Protein AF-A0A9Q0U5Q6-F1 (afdb_monomer_lite)

Organism: NCBI:txid2511006

Secondary structure (DSSP, 8-state):
-HHHHHHHHHHHTT------------EEEEEEEESTT--EEEEEEEE--SS-TTTSPP------STT--THHHHHH----STTSTT---SSSGGG---HHHHHHHHHHHHHHHHHHTT-

InterPro domains:
  IPR001563 Peptidase S10, serine carboxypeptidase [PF00450] (27-78)
  IPR001563 Peptidase S10, serine carboxypeptidase [PTHR11802] (28-113)
  IPR029058 Alpha/Beta hydrolase fold [G3DSA:3.40.50.1820] (21-76)
  IPR029058 Alpha/Beta hydrolase fold [G3DSA:3.40.50.1820] (77-117)
  IPR029058 Alpha/Beta hydrolase fold [SSF53474] (27-112)

Structure (mmCIF, N/CA/C/O backbone):
data_AF-A0A9Q0U5Q6-F1
#
_entry.id   AF-A0A9Q0U5Q6-F1
#
loop_
_atom_site.group_PDB
_atom_site.id
_atom_site.type_symbol
_atom_site.label_atom_id
_atom_site.label_alt_id
_atom_site.label_comp_id
_atom_site.label_asym_id
_atom_site.label_entity_id
_atom_site.label_seq_id
_atom_site.pdbx_PDB_ins_code
_atom_site.Cartn_x
_atom_site.Cartn_y
_atom_site.Cartn_z
_atom_site.occupancy
_atom_site.B_iso_or_equiv
_atom_site.auth_seq_id
_atom_site.auth_comp_id
_atom_site.auth_asym_id
_atom_site.auth_atom_id
_atom_site.pdbx_PDB_model_num
ATOM 1 N N . MET A 1 1 ? -3.789 55.999 22.072 1.00 63.72 1 MET A N 1
ATOM 2 C CA . MET A 1 1 ? -4.895 55.676 21.138 1.00 63.72 1 MET A CA 1
ATOM 3 C C . MET A 1 1 ? -4.413 55.040 19.833 1.00 63.72 1 MET A C 1
ATOM 5 O O . MET A 1 1 ? -4.986 54.037 19.443 1.00 63.72 1 MET A O 1
ATOM 9 N N . MET A 1 2 ? -3.340 55.536 19.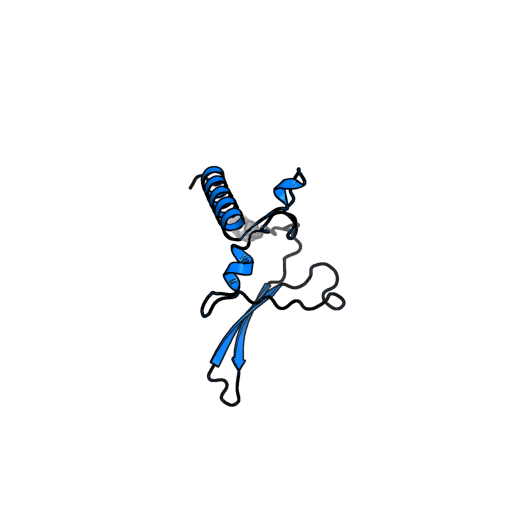199 1.00 64.56 2 MET A N 1
ATOM 10 C CA . MET A 1 2 ? -2.828 54.974 17.932 1.00 64.56 2 MET A CA 1
ATOM 11 C C . MET A 1 2 ? -2.100 53.619 18.084 1.00 64.56 2 MET A C 1
ATOM 13 O O . MET A 1 2 ? -2.240 52.758 17.226 1.00 64.56 2 MET A O 1
ATOM 17 N N . LEU A 1 3 ? -1.409 53.374 19.210 1.00 57.56 3 LEU A N 1
ATOM 18 C CA . LEU A 1 3 ? -0.732 52.089 19.470 1.00 57.56 3 LEU A CA 1
ATOM 19 C C . LEU A 1 3 ? -1.695 50.906 19.678 1.00 57.56 3 LEU A C 1
ATOM 21 O O . LEU A 1 3 ? -1.351 49.776 19.351 1.00 57.56 3 LEU A O 1
ATOM 25 N N . PHE A 1 4 ? -2.899 51.160 20.203 1.00 63.84 4 PHE A N 1
ATOM 26 C CA . PHE A 1 4 ? -3.884 50.103 20.443 1.00 63.84 4 PHE A CA 1
ATOM 27 C C . PHE A 1 4 ? -4.432 49.568 19.113 1.00 63.84 4 PHE A C 1
ATOM 29 O O . PHE A 1 4 ? -4.530 48.365 18.937 1.00 63.84 4 PHE A O 1
ATOM 36 N N . TYR A 1 5 ? -4.667 50.454 18.137 1.00 59.91 5 TYR A N 1
ATOM 37 C CA . TYR A 1 5 ? -5.118 50.080 16.793 1.00 59.91 5 TYR A CA 1
ATOM 38 C C . TYR A 1 5 ? -4.101 49.225 16.032 1.00 59.91 5 TYR A C 1
ATOM 40 O O . TYR A 1 5 ? -4.493 48.275 15.362 1.00 59.91 5 TYR A O 1
ATOM 48 N N . VAL A 1 6 ? -2.805 49.526 16.160 1.00 63.88 6 VAL A N 1
ATOM 49 C CA . VAL A 1 6 ? -1.734 48.734 15.528 1.00 63.88 6 VAL A CA 1
ATOM 50 C C . VAL A 1 6 ? -1.678 47.325 16.125 1.00 63.88 6 VAL A C 1
ATOM 52 O O . VAL A 1 6 ? -1.525 46.356 15.387 1.00 63.88 6 VAL A O 1
ATOM 55 N N . PHE A 1 7 ? -1.884 47.193 17.439 1.00 61.47 7 PHE A N 1
ATOM 56 C CA . PHE A 1 7 ? -1.921 45.893 18.112 1.00 61.47 7 PHE 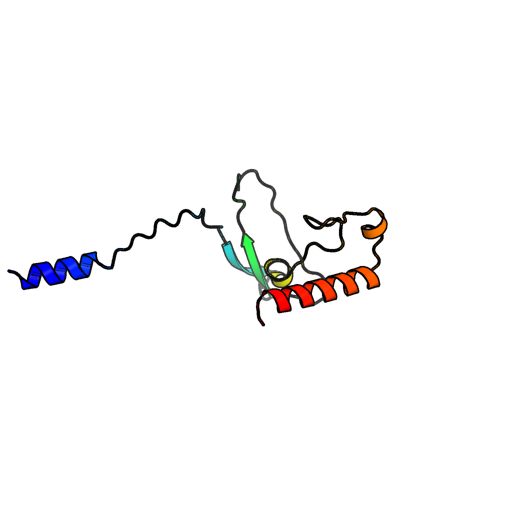A CA 1
ATOM 57 C C . PHE A 1 7 ? -3.166 45.074 17.727 1.00 61.47 7 PHE A C 1
ATOM 59 O O . PHE A 1 7 ? -3.057 43.876 17.477 1.00 61.47 7 PHE A O 1
ATOM 66 N N . THR A 1 8 ? -4.335 45.710 17.579 1.00 61.03 8 THR A N 1
ATOM 67 C CA . THR A 1 8 ? -5.556 45.035 17.096 1.00 61.03 8 THR A CA 1
ATOM 68 C C . THR A 1 8 ? -5.456 44.629 15.620 1.00 61.03 8 THR A C 1
ATOM 70 O O . THR A 1 8 ? -5.924 43.557 15.250 1.00 61.03 8 THR A O 1
ATOM 73 N N . LEU A 1 9 ? -4.808 45.439 14.772 1.00 57.84 9 LEU A N 1
ATOM 74 C CA . LEU A 1 9 ? -4.549 45.109 13.362 1.00 57.84 9 LEU A CA 1
ATOM 75 C C . LEU A 1 9 ? -3.565 43.939 13.206 1.00 57.84 9 LEU A C 1
ATOM 77 O O . LEU A 1 9 ? -3.785 43.085 12.352 1.00 57.84 9 LEU A O 1
ATOM 81 N N . LEU A 1 10 ? -2.538 43.853 14.058 1.00 57.09 10 LEU A N 1
ATOM 82 C CA . LEU A 1 10 ? -1.594 42.723 14.096 1.00 57.09 10 LEU A CA 1
ATOM 83 C C . LEU A 1 10 ? -2.228 41.421 14.617 1.00 57.09 10 LEU A C 1
ATOM 85 O O . LEU A 1 10 ? -1.806 40.331 14.238 1.00 57.09 10 LEU A O 1
ATOM 89 N N . LEU A 1 11 ? -3.260 41.517 15.461 1.00 57.81 11 LEU A N 1
ATOM 90 C CA . LEU A 1 11 ? -4.049 40.357 15.892 1.00 57.81 11 LEU A CA 1
ATOM 91 C C . LEU A 1 11 ? -5.010 39.867 14.794 1.00 57.81 11 LEU A C 1
ATOM 93 O O . LEU A 1 11 ? -5.299 38.675 14.731 1.00 57.81 11 LEU A O 1
ATOM 97 N N . LEU A 1 12 ? -5.462 40.756 13.902 1.00 56.06 12 LEU A N 1
ATOM 98 C CA . LEU A 1 12 ? -6.305 40.407 12.751 1.00 56.06 12 LEU A CA 1
ATOM 99 C C . LEU A 1 12 ? -5.501 39.934 11.528 1.00 56.06 12 LEU A C 1
ATOM 101 O O . LEU A 1 12 ? -6.034 39.186 10.712 1.00 56.06 12 LEU A O 1
ATOM 105 N N . SER A 1 13 ? -4.223 40.310 11.396 1.00 53.81 13 SER A N 1
ATOM 106 C CA . SER A 1 13 ? -3.392 39.919 10.244 1.00 53.81 13 SER A CA 1
ATOM 107 C C . SER A 1 13 ? -3.004 38.437 10.219 1.00 53.81 13 SER A C 1
ATOM 109 O O . SER A 1 13 ? -2.549 37.954 9.188 1.00 53.81 13 SER A O 1
ATOM 111 N N . ASN A 1 14 ? -3.193 37.711 11.326 1.00 50.00 14 ASN A N 1
ATOM 112 C CA . ASN A 1 14 ? -2.888 36.279 11.425 1.00 50.00 14 ASN A CA 1
ATOM 113 C C . ASN A 1 14 ? -4.107 35.368 11.227 1.00 50.00 14 ASN A C 1
ATOM 115 O O . ASN A 1 14 ? -3.974 34.150 11.317 1.00 50.00 14 ASN A O 1
ATOM 119 N N . VAL A 1 15 ? -5.283 35.919 10.915 1.00 56.22 15 VAL A N 1
ATOM 120 C CA . VAL A 1 15 ? -6.439 35.112 10.502 1.00 56.22 15 VAL A CA 1
ATOM 121 C C . VAL A 1 15 ? -6.544 35.157 8.983 1.00 56.22 15 VAL A C 1
ATOM 123 O O . VAL A 1 15 ? -7.468 35.718 8.399 1.00 56.22 15 VAL A O 1
ATOM 126 N N . ALA A 1 16 ? -5.565 34.545 8.322 1.00 51.50 16 ALA A N 1
ATOM 127 C CA . ALA A 1 16 ? -5.763 34.070 6.965 1.00 51.50 16 ALA A CA 1
ATOM 128 C C . ALA A 1 16 ? -6.617 32.799 7.056 1.00 51.50 16 ALA A C 1
ATOM 130 O O . ALA A 1 16 ? -6.105 31.693 7.219 1.00 51.50 16 ALA A O 1
ATOM 131 N N . ALA A 1 17 ? -7.940 32.957 6.998 1.00 51.25 17 ALA A N 1
ATOM 132 C CA . ALA A 1 17 ? -8.830 31.829 6.776 1.00 51.25 17 ALA A CA 1
ATOM 133 C C . ALA A 1 17 ? -8.593 31.322 5.346 1.00 51.25 17 ALA A C 1
ATOM 135 O O . ALA A 1 17 ? -9.174 31.831 4.386 1.00 51.25 17 ALA A O 1
ATOM 136 N N . SER A 1 18 ? -7.703 30.340 5.197 1.00 46.84 18 SER A N 1
ATOM 137 C CA . SER A 1 18 ? -7.574 29.591 3.952 1.00 46.84 18 SER A CA 1
ATOM 138 C C . SER A 1 18 ? -8.834 28.747 3.787 1.00 46.84 18 SER A C 1
ATOM 140 O O . SER A 1 18 ? -8.952 27.656 4.342 1.00 46.84 18 SER A O 1
ATOM 142 N N . LYS A 1 19 ? -9.817 29.265 3.047 1.00 48.88 19 LYS A N 1
ATOM 143 C CA . LYS A 1 19 ? -10.853 28.423 2.444 1.00 48.88 19 LYS A CA 1
ATOM 144 C C . LYS A 1 19 ? -10.188 27.647 1.309 1.00 48.88 19 LYS A C 1
ATOM 146 O O . LYS A 1 19 ? -10.230 28.052 0.152 1.00 48.88 19 LYS A O 1
ATOM 151 N N . SER A 1 20 ? -9.521 26.559 1.672 1.00 48.72 20 SER A N 1
ATOM 152 C CA . SER A 1 20 ? -9.073 25.556 0.716 1.00 48.72 20 SER A CA 1
ATOM 153 C C . SER A 1 20 ? -10.325 24.931 0.090 1.00 48.72 20 SER A C 1
ATOM 155 O O . SER A 1 20 ? -11.148 24.350 0.794 1.00 48.72 20 SER A O 1
ATOM 157 N N . ILE A 1 21 ? -10.497 25.102 -1.222 1.00 51.97 21 ILE A N 1
ATOM 158 C CA . ILE A 1 21 ? -11.508 24.407 -2.032 1.00 51.97 21 ILE A CA 1
ATOM 159 C C . ILE A 1 21 ? -10.982 22.986 -2.276 1.00 51.97 21 ILE A C 1
ATOM 161 O O . ILE A 1 21 ? -10.597 22.628 -3.383 1.00 51.97 21 ILE A O 1
ATOM 165 N N . ILE A 1 22 ? -10.856 22.210 -1.205 1.00 53.34 22 ILE A N 1
ATOM 166 C CA . ILE A 1 22 ? -10.449 20.809 -1.244 1.00 53.34 22 ILE A CA 1
ATOM 167 C C . ILE A 1 22 ? -11.405 20.108 -0.288 1.00 53.34 22 ILE A C 1
ATOM 169 O O . ILE A 1 22 ? -11.406 20.415 0.904 1.00 53.34 22 ILE A O 1
ATOM 173 N N . ASN A 1 23 ? -12.253 19.220 -0.810 1.00 54.62 23 ASN A N 1
ATOM 174 C CA . ASN A 1 23 ? -12.879 18.209 0.035 1.00 54.62 23 ASN A CA 1
ATOM 175 C C . ASN A 1 23 ? -11.719 17.442 0.672 1.00 54.62 23 ASN A C 1
ATOM 177 O O . ASN A 1 23 ? -10.910 16.853 -0.039 1.00 54.62 23 ASN A O 1
ATOM 181 N N . SER A 1 24 ? -11.531 17.571 1.982 1.00 65.50 24 SER A N 1
ATOM 182 C CA . SER A 1 24 ? -10.430 16.895 2.654 1.00 65.50 24 SER A CA 1
ATOM 183 C C . SER A 1 24 ? -10.714 15.401 2.641 1.00 65.50 24 SER A C 1
ATOM 185 O O . SER A 1 24 ? -11.647 14.967 3.313 1.00 65.50 24 SER A O 1
ATOM 187 N N . LEU A 1 25 ? -9.909 14.638 1.903 1.00 76.56 25 LEU A N 1
ATOM 188 C CA . LEU A 1 25 ? -9.850 13.187 2.030 1.00 76.56 25 LEU A CA 1
ATOM 189 C C . LEU A 1 25 ? -9.718 12.824 3.518 1.00 76.56 25 LEU A C 1
ATOM 191 O O . LEU A 1 25 ? -8.750 13.240 4.164 1.00 76.56 25 LEU A O 1
ATOM 195 N N . LEU A 1 26 ? -10.686 12.088 4.070 1.00 85.56 26 LEU A N 1
ATOM 196 C CA . LEU A 1 26 ? -10.605 11.618 5.449 1.00 85.56 26 LEU A CA 1
ATOM 197 C C . LEU A 1 26 ? -9.682 10.397 5.497 1.00 85.56 26 LEU A C 1
ATOM 199 O O . LEU A 1 26 ? -9.994 9.347 4.939 1.00 85.56 26 LEU A O 1
ATOM 203 N N . LEU A 1 27 ? -8.536 10.564 6.160 1.00 88.38 27 LEU A N 1
ATOM 204 C CA . LEU A 1 27 ? -7.554 9.515 6.415 1.00 88.38 27 LEU A CA 1
ATOM 205 C C . LEU A 1 27 ? -7.469 9.263 7.920 1.00 88.38 27 LEU A C 1
ATOM 207 O O . LEU A 1 27 ? -7.061 10.141 8.683 1.00 88.38 27 LEU A O 1
ATOM 211 N N . GLU A 1 28 ? -7.772 8.039 8.327 1.00 90.56 28 GLU A N 1
ATOM 212 C CA . GLU A 1 28 ? -7.584 7.556 9.690 1.00 90.56 28 GLU A CA 1
ATOM 213 C C . GLU A 1 28 ? -6.440 6.542 9.736 1.00 90.56 28 GLU A C 1
ATOM 215 O O . GLU A 1 28 ? -6.226 5.774 8.800 1.00 90.56 28 GLU A O 1
ATOM 220 N N . THR A 1 29 ? -5.676 6.535 10.828 1.00 91.31 29 THR A N 1
ATOM 221 C CA . THR A 1 29 ? -4.617 5.543 11.055 1.00 91.31 29 THR A CA 1
ATOM 222 C C . THR A 1 29 ? -4.625 5.091 12.507 1.00 91.31 29 THR A C 1
ATOM 224 O O . THR A 1 29 ? -5.004 5.855 13.398 1.00 91.31 29 THR A O 1
ATOM 227 N N . GLY A 1 30 ? -4.191 3.860 12.770 1.00 91.06 30 GLY A N 1
ATOM 228 C CA . GLY A 1 30 ? -4.162 3.337 14.132 1.00 91.06 30 GLY A CA 1
ATOM 229 C C . GLY A 1 30 ? -3.548 1.949 14.247 1.00 91.06 30 GLY A C 1
ATOM 230 O O . GLY A 1 30 ? -3.083 1.371 13.268 1.00 91.06 30 GLY A O 1
ATOM 231 N N . TYR A 1 31 ? -3.558 1.424 15.471 1.00 94.12 31 TYR A N 1
ATOM 232 C CA . TYR A 1 31 ? -3.172 0.051 15.785 1.00 94.12 31 TYR A CA 1
ATOM 233 C C . TYR A 1 31 ? -4.368 -0.696 16.366 1.00 94.12 31 TYR A C 1
ATOM 235 O O . TYR A 1 31 ? -5.121 -0.132 17.161 1.00 94.12 31 TYR A O 1
ATOM 243 N N . ILE A 1 32 ? -4.529 -1.958 15.976 1.00 95.19 32 ILE A N 1
ATOM 244 C CA . ILE A 1 32 ? -5.532 -2.868 16.531 1.00 95.19 32 ILE A CA 1
ATOM 245 C C . ILE A 1 32 ? -4.812 -4.094 17.089 1.00 95.19 32 ILE A C 1
ATOM 247 O O . ILE A 1 32 ? -4.048 -4.758 16.381 1.00 95.19 32 ILE A O 1
ATOM 251 N N . GLY A 1 33 ? -5.067 -4.385 18.364 1.00 95.88 33 GLY A N 1
ATOM 252 C CA . GLY A 1 33 ? -4.630 -5.612 19.014 1.00 95.88 33 GLY A CA 1
ATOM 253 C C . GLY A 1 33 ? -5.410 -6.816 18.500 1.00 95.88 33 GLY A C 1
ATOM 254 O O . GLY A 1 33 ? -6.632 -6.761 18.381 1.00 95.88 33 GLY A O 1
ATOM 255 N N . VAL A 1 34 ? -4.715 -7.908 18.184 1.00 93.81 34 VAL A N 1
ATOM 256 C CA . VAL A 1 34 ? -5.335 -9.155 17.717 1.00 93.81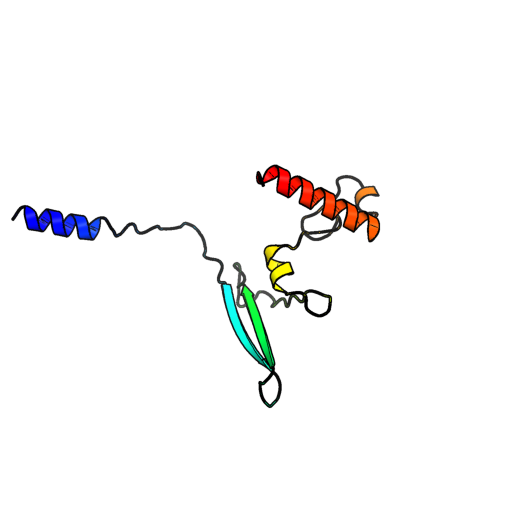 34 VAL A CA 1
ATOM 257 C C . VAL A 1 34 ? -4.920 -10.350 18.574 1.00 93.81 34 VAL A C 1
ATOM 259 O O . VAL A 1 34 ? -3.787 -10.443 19.054 1.00 93.81 34 VAL A O 1
ATOM 262 N N . GLY A 1 35 ? -5.856 -11.287 18.739 1.00 94.06 35 GLY A N 1
ATOM 263 C CA . GLY A 1 35 ? -5.718 -12.463 19.603 1.00 94.06 35 GLY A CA 1
ATOM 264 C C . GLY A 1 35 ? -6.175 -12.212 21.043 1.00 94.06 35 GLY A C 1
ATOM 265 O O . GLY A 1 35 ? -6.360 -11.074 21.454 1.00 94.06 35 GLY A O 1
ATOM 266 N N . GLU A 1 36 ? -6.344 -13.285 21.822 1.00 94.00 36 GLU A N 1
ATOM 267 C CA . GLU A 1 36 ? -6.902 -13.218 23.189 1.00 94.00 36 GLU A CA 1
ATOM 268 C C . GLU A 1 36 ? -6.111 -12.312 24.140 1.00 94.00 36 GLU A C 1
ATOM 270 O O . GLU A 1 36 ? -6.680 -11.703 25.039 1.00 94.00 36 GLU A O 1
ATOM 275 N N . LEU A 1 37 ? -4.793 -12.236 23.948 1.00 95.12 37 LEU A N 1
ATOM 276 C CA . LEU A 1 37 ? -3.904 -11.407 24.762 1.00 95.12 37 LEU A CA 1
ATOM 277 C C . LEU A 1 37 ? -3.625 -10.036 24.135 1.00 95.12 37 LEU A C 1
ATOM 279 O O . LEU A 1 37 ? -2.853 -9.274 24.709 1.00 95.12 37 LEU A O 1
ATOM 283 N N . GLU A 1 38 ? -4.152 -9.769 22.933 1.00 95.25 38 GLU A N 1
ATOM 284 C CA . GLU A 1 38 ? -3.886 -8.562 22.132 1.00 95.25 38 GLU A CA 1
ATOM 285 C C . GLU A 1 38 ? -2.387 -8.214 21.992 1.00 95.25 38 GLU A C 1
ATOM 287 O O . GLU A 1 38 ? -2.000 -7.077 21.722 1.00 95.25 38 GLU A O 1
ATOM 292 N N . ALA A 1 39 ? -1.507 -9.205 22.162 1.00 94.75 39 ALA A N 1
ATOM 293 C CA . ALA A 1 39 ? -0.061 -9.004 22.168 1.00 94.75 39 ALA A CA 1
ATOM 294 C C . ALA A 1 39 ? 0.492 -8.663 20.774 1.00 94.75 39 ALA A C 1
ATOM 296 O O . ALA A 1 39 ? 1.582 -8.106 20.654 1.00 94.75 39 ALA A O 1
ATOM 297 N N . VAL A 1 40 ? -0.252 -9.000 19.717 1.00 94.88 40 VAL A N 1
ATOM 298 C CA . VAL A 1 40 ? 0.067 -8.639 18.336 1.00 94.88 40 VAL A CA 1
ATOM 299 C C . VAL A 1 40 ? -0.704 -7.374 17.987 1.00 94.88 40 VAL A C 1
ATOM 301 O O . VAL A 1 40 ? -1.926 -7.360 18.065 1.00 94.88 40 VAL A O 1
ATOM 304 N N . GLN A 1 41 ? 0.008 -6.325 17.588 1.00 95.50 41 GLN A N 1
ATOM 305 C CA . GLN A 1 41 ? -0.569 -5.034 17.218 1.00 95.50 41 GLN A CA 1
ATOM 306 C C . GLN A 1 41 ? -0.405 -4.827 15.713 1.00 95.50 41 GLN A C 1
ATOM 308 O O . GLN A 1 41 ? 0.722 -4.755 15.218 1.00 95.50 41 GLN A O 1
ATOM 313 N N . LEU A 1 42 ? -1.515 -4.751 14.979 1.00 93.31 42 LEU A N 1
ATOM 314 C CA . LEU A 1 42 ? -1.517 -4.520 13.535 1.00 93.31 42 LEU A CA 1
ATOM 315 C C . LEU A 1 42 ? -1.812 -3.051 13.247 1.00 93.31 42 LEU A C 1
ATOM 317 O O . LEU A 1 42 ? -2.809 -2.513 13.722 1.00 93.31 42 LEU A O 1
ATOM 321 N N . PHE A 1 43 ? -0.946 -2.409 12.468 1.00 93.00 43 PHE A N 1
ATOM 322 C CA . PHE A 1 43 ? -1.171 -1.051 11.981 1.00 93.00 43 PHE A CA 1
ATOM 323 C C . PHE A 1 43 ? -2.142 -1.054 10.794 1.00 93.00 43 PHE A C 1
ATOM 325 O O . PHE A 1 43 ? -2.039 -1.918 9.921 1.00 93.00 43 PHE A O 1
ATOM 332 N N . TYR A 1 44 ? -3.025 -0.059 10.727 1.00 90.69 44 TYR A N 1
ATOM 333 C CA . TYR A 1 44 ? -3.905 0.176 9.585 1.00 90.69 44 TYR A CA 1
ATOM 334 C C . TYR A 1 44 ? -3.924 1.652 9.174 1.00 90.69 44 TYR A C 1
ATOM 336 O O . TYR A 1 44 ? -3.660 2.552 9.977 1.00 90.69 44 TYR A O 1
ATOM 344 N N . TYR A 1 45 ? -4.291 1.877 7.915 1.00 89.44 45 TYR A N 1
ATOM 345 C CA . TYR A 1 45 ? -4.791 3.149 7.413 1.00 89.44 45 TYR A CA 1
ATOM 346 C C . TYR A 1 45 ? -6.157 2.909 6.767 1.00 89.44 45 TYR A C 1
ATOM 348 O O . TYR A 1 45 ? -6.380 1.868 6.150 1.00 89.44 45 TYR A O 1
ATOM 356 N N . PHE A 1 46 ? -7.069 3.857 6.928 1.00 91.25 46 PHE A N 1
ATOM 357 C CA . PHE A 1 46 ? -8.402 3.836 6.346 1.00 91.25 46 PHE A CA 1
ATOM 358 C C . PHE A 1 46 ? -8.645 5.161 5.637 1.00 91.25 46 PHE A C 1
ATOM 360 O O . PHE A 1 46 ? -8.379 6.223 6.196 1.00 91.25 46 PHE A O 1
ATOM 367 N N . ILE A 1 47 ? -9.115 5.085 4.398 1.00 91.44 47 ILE A N 1
ATOM 368 C CA . ILE A 1 47 ? -9.466 6.245 3.587 1.00 91.44 47 ILE A CA 1
ATOM 369 C C . ILE A 1 47 ? -10.960 6.150 3.316 1.00 91.44 47 ILE A C 1
ATOM 371 O O . ILE A 1 47 ? -11.417 5.162 2.740 1.00 91.44 47 ILE A O 1
ATOM 375 N N . GLU A 1 48 ? -11.709 7.155 3.754 1.00 91.62 48 GLU A N 1
ATOM 376 C CA . GLU A 1 48 ? -13.154 7.194 3.552 1.00 91.62 48 GLU A CA 1
ATOM 377 C C . GLU A 1 48 ? -13.496 7.492 2.082 1.00 91.62 48 GLU A C 1
ATOM 379 O O . GLU A 1 48 ? -12.811 8.274 1.417 1.00 91.62 48 GLU A O 1
ATOM 384 N N . SER A 1 49 ? -14.564 6.873 1.569 1.00 91.19 49 SER A N 1
ATOM 385 C CA . SER A 1 49 ? -15.072 7.185 0.230 1.00 91.19 49 SER A CA 1
ATOM 386 C C . SER A 1 49 ? -15.571 8.628 0.160 1.00 91.19 49 SER A C 1
ATOM 388 O O . SER A 1 49 ? -16.325 9.076 1.014 1.00 91.19 49 SER A O 1
ATOM 390 N N . GLU A 1 50 ? -15.241 9.352 -0.907 1.00 89.88 50 GLU A N 1
ATOM 391 C CA . GLU A 1 50 ? -15.720 10.728 -1.094 1.00 89.88 50 GLU A CA 1
ATOM 392 C C . GLU A 1 50 ? -17.163 10.811 -1.628 1.00 89.88 50 GLU A C 1
ATOM 394 O O . GLU A 1 50 ? -17.728 11.905 -1.706 1.00 89.88 50 GLU A O 1
ATOM 399 N N . ARG A 1 51 ? -17.763 9.682 -2.044 1.00 87.94 51 ARG A N 1
ATOM 400 C CA . ARG A 1 51 ? -19.093 9.650 -2.675 1.00 87.94 51 ARG A CA 1
ATOM 401 C C . ARG A 1 51 ? -20.217 9.422 -1.663 1.00 87.94 51 ARG A C 1
ATOM 403 O O . ARG A 1 51 ? -21.001 10.339 -1.432 1.00 87.94 51 ARG A O 1
ATOM 410 N N . SER A 1 52 ? -20.362 8.200 -1.152 1.00 91.50 52 SER A N 1
ATOM 411 C CA . SER A 1 52 ? -21.354 7.847 -0.132 1.00 91.50 52 SER A CA 1
ATOM 412 C C . SER A 1 52 ? -20.735 6.833 0.836 1.00 91.50 52 SER A C 1
ATOM 414 O O . SER A 1 52 ? -20.900 5.632 0.632 1.00 91.50 52 SER A O 1
ATOM 416 N N . PRO A 1 53 ? -20.004 7.286 1.876 1.00 91.50 53 PRO A N 1
ATOM 417 C CA . PRO A 1 53 ? -19.309 6.405 2.822 1.00 91.50 53 PRO A CA 1
ATOM 418 C C . PRO A 1 53 ? -20.182 5.307 3.439 1.00 91.50 53 PRO A C 1
ATOM 420 O O . PRO A 1 53 ? -19.688 4.228 3.747 1.00 91.50 53 PRO A O 1
ATOM 423 N N . GLU A 1 54 ? -21.475 5.587 3.625 1.00 93.75 54 GLU A N 1
ATOM 424 C CA . GLU A 1 54 ? -22.429 4.649 4.224 1.00 93.75 54 GLU A CA 1
ATOM 425 C C . GLU A 1 54 ? -22.918 3.570 3.240 1.00 93.75 54 GLU A C 1
ATOM 427 O O . GLU A 1 54 ? -23.280 2.476 3.673 1.00 93.75 54 GLU A O 1
ATOM 432 N N . ASP A 1 55 ? -22.920 3.855 1.931 1.00 96.25 55 ASP A N 1
ATOM 433 C CA . ASP A 1 55 ? -23.423 2.942 0.891 1.00 96.25 55 ASP A CA 1
ATOM 434 C C . ASP A 1 55 ? -22.305 2.246 0.100 1.00 96.25 55 ASP A C 1
ATOM 436 O O . ASP A 1 55 ? -22.518 1.180 -0.489 1.00 96.25 55 ASP A O 1
ATOM 440 N N . ASP A 1 56 ? -21.128 2.866 0.028 1.00 94.12 56 ASP A N 1
ATOM 441 C CA . ASP A 1 56 ? -20.000 2.370 -0.747 1.00 94.12 56 ASP A CA 1
ATOM 442 C C . ASP A 1 56 ? -19.347 1.158 -0.047 1.00 94.12 56 ASP A C 1
ATOM 444 O O . ASP A 1 56 ? -19.290 1.078 1.183 1.00 94.12 56 ASP A O 1
ATOM 448 N N . PRO A 1 57 ? -18.847 0.167 -0.805 1.00 93.81 57 PRO A N 1
ATOM 449 C CA . PRO A 1 57 ? -18.308 -1.054 -0.222 1.00 93.81 57 PRO A CA 1
ATOM 450 C C . PRO A 1 57 ? -16.975 -0.815 0.496 1.00 93.81 57 PRO A C 1
ATOM 452 O O . PRO A 1 57 ? -16.109 -0.083 0.018 1.00 93.81 57 PRO A O 1
ATOM 455 N N . LEU A 1 58 ? -16.761 -1.544 1.593 1.00 91.50 58 LEU A N 1
ATOM 456 C CA . LEU A 1 58 ? -15.461 -1.610 2.252 1.00 91.50 58 LEU A CA 1
ATOM 457 C C . LEU A 1 58 ? -14.491 -2.480 1.438 1.00 91.50 58 LEU A C 1
ATOM 459 O O . LEU A 1 58 ? -14.760 -3.656 1.185 1.00 91.50 58 LEU A O 1
ATOM 463 N N . VAL A 1 59 ? -13.336 -1.918 1.083 1.00 90.75 59 VAL A N 1
ATOM 464 C CA . VAL A 1 59 ? -12.255 -2.626 0.385 1.00 90.75 59 VAL A CA 1
ATOM 465 C C . VAL A 1 59 ? -11.080 -2.829 1.335 1.00 90.75 59 VAL A C 1
ATOM 467 O O . VAL A 1 59 ? -10.539 -1.873 1.884 1.00 90.75 59 VAL A O 1
ATOM 470 N N . LEU A 1 60 ? -10.662 -4.084 1.507 1.00 90.31 60 LEU A N 1
ATOM 471 C CA . LEU A 1 60 ? -9.448 -4.438 2.237 1.00 90.31 60 LEU A CA 1
ATOM 472 C C . LEU A 1 60 ? -8.302 -4.666 1.248 1.00 90.31 60 LEU A C 1
ATOM 474 O O . LEU A 1 60 ? -8.385 -5.558 0.404 1.00 90.31 60 LEU A O 1
ATOM 478 N N . TRP A 1 61 ? -7.221 -3.901 1.395 1.00 87.81 61 TRP A N 1
ATOM 479 C CA . TRP A 1 61 ? -6.002 -4.063 0.606 1.00 87.81 61 TRP A CA 1
ATOM 480 C C . TRP A 1 61 ? -4.900 -4.743 1.421 1.00 87.81 61 TRP A C 1
ATOM 482 O O . TRP A 1 61 ? -4.546 -4.280 2.505 1.00 87.81 61 TRP A O 1
ATOM 492 N N . LEU A 1 62 ? -4.330 -5.826 0.889 1.00 86.25 62 LEU A N 1
ATOM 493 C CA . LEU A 1 62 ? -3.211 -6.544 1.497 1.00 86.25 62 LEU A CA 1
ATOM 494 C C . LEU A 1 62 ? -2.072 -6.650 0.484 1.00 86.25 62 LEU A C 1
ATOM 496 O O . LEU A 1 62 ? -2.225 -7.259 -0.572 1.00 86.25 62 LEU A O 1
ATOM 500 N N . THR A 1 63 ? -0.912 -6.093 0.824 1.00 83.25 63 THR A N 1
ATOM 501 C CA . THR A 1 63 ? 0.308 -6.306 0.041 1.00 83.25 63 THR A CA 1
ATOM 502 C C . THR A 1 63 ? 0.834 -7.722 0.285 1.00 83.25 63 THR A C 1
ATOM 504 O O . THR A 1 63 ? 0.803 -8.223 1.409 1.00 83.25 63 THR A O 1
ATOM 507 N N . GLY A 1 64 ? 1.290 -8.381 -0.782 1.00 81.00 64 GLY A N 1
ATOM 508 C CA . GLY A 1 64 ? 1.844 -9.733 -0.720 1.00 81.00 64 GLY A CA 1
ATOM 509 C C . GLY A 1 64 ? 3.225 -9.805 -0.059 1.00 81.00 64 GLY A C 1
ATOM 510 O O . GLY A 1 64 ? 3.735 -8.829 0.481 1.00 81.00 64 GLY A O 1
ATOM 511 N N . GLY A 1 65 ? 3.853 -10.982 -0.147 1.00 80.62 65 GLY A N 1
ATOM 512 C CA . GLY A 1 65 ? 5.140 -11.271 0.491 1.00 80.62 65 GLY A CA 1
ATOM 513 C C . GLY A 1 65 ? 5.064 -11.267 2.029 1.00 80.62 65 GLY A C 1
ATOM 514 O O . GLY A 1 65 ? 4.247 -10.573 2.628 1.00 80.62 65 GLY A O 1
ATOM 515 N N . PRO A 1 66 ? 5.900 -12.038 2.738 1.00 84.56 66 PRO A N 1
ATOM 516 C CA . PRO A 1 66 ? 6.012 -11.857 4.178 1.00 84.56 66 PRO A CA 1
ATOM 517 C C . PRO A 1 66 ? 6.814 -10.579 4.483 1.00 84.56 66 PRO A C 1
ATOM 519 O O . PRO A 1 66 ? 7.962 -10.447 4.065 1.00 84.56 66 PRO A O 1
ATOM 522 N N . GLY A 1 67 ? 6.225 -9.654 5.247 1.00 79.94 67 GLY A N 1
ATOM 523 C CA . GLY A 1 67 ? 6.928 -8.496 5.819 1.00 79.94 67 GLY A CA 1
ATOM 524 C C . GLY A 1 67 ? 6.936 -7.211 4.981 1.00 79.94 67 GLY A C 1
ATOM 525 O O . GLY A 1 67 ? 7.501 -6.215 5.431 1.00 79.94 67 GLY A O 1
ATOM 526 N N . CYS A 1 68 ? 6.306 -7.187 3.804 1.00 79.00 6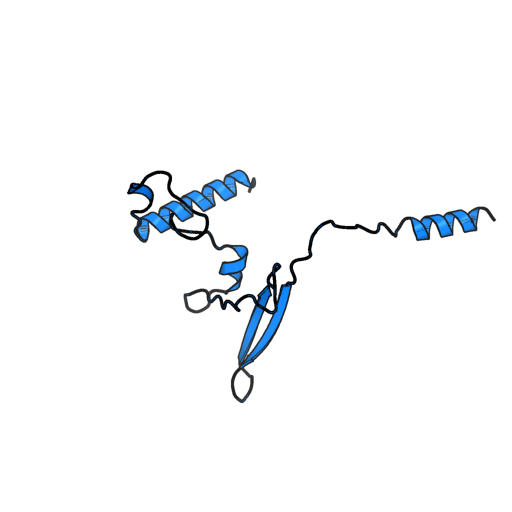8 CYS A N 1
ATOM 527 C CA . CYS A 1 68 ? 6.102 -5.946 3.055 1.00 79.00 68 CYS A CA 1
ATOM 528 C C . CYS A 1 68 ? 4.972 -5.112 3.682 1.00 79.00 68 CYS A C 1
ATOM 530 O O . CYS A 1 68 ? 3.952 -5.646 4.112 1.00 79.00 68 CYS A O 1
ATOM 532 N N . SER A 1 69 ? 5.151 -3.790 3.743 1.00 82.50 69 SER A N 1
ATOM 533 C CA . SER A 1 69 ? 4.139 -2.886 4.297 1.00 82.50 69 SER A CA 1
ATOM 534 C C . SER A 1 69 ? 2.989 -2.685 3.313 1.00 82.50 69 SER A C 1
ATOM 536 O O . SER A 1 69 ? 3.227 -2.358 2.152 1.00 82.50 69 SER A O 1
ATOM 538 N N . ALA A 1 70 ? 1.745 -2.758 3.796 1.00 81.62 70 ALA A N 1
ATOM 539 C CA . ALA A 1 70 ? 0.561 -2.388 3.017 1.00 81.62 70 ALA A CA 1
ATOM 540 C C . ALA A 1 70 ? 0.575 -0.915 2.562 1.00 81.62 70 ALA A C 1
ATOM 542 O O . ALA A 1 70 ? -0.131 -0.544 1.627 1.00 81.62 70 ALA A O 1
ATOM 543 N N . LEU A 1 71 ? 1.394 -0.063 3.193 1.00 80.56 71 LEU A N 1
ATOM 544 C CA . LEU A 1 71 ? 1.589 1.326 2.774 1.00 80.56 71 LEU A CA 1
ATOM 545 C C . LEU A 1 71 ? 2.289 1.429 1.410 1.00 80.56 71 LEU A C 1
ATOM 547 O O . LEU A 1 71 ? 2.126 2.428 0.715 1.00 80.56 71 LEU A O 1
ATOM 551 N N . CYS A 1 72 ? 3.041 0.398 1.004 1.00 75.69 72 CYS A N 1
ATOM 552 C CA . CYS A 1 72 ? 3.605 0.339 -0.341 1.00 75.69 72 CYS A CA 1
ATOM 553 C C . CYS A 1 72 ? 2.505 0.356 -1.402 1.00 75.69 72 CYS A C 1
ATOM 555 O O . CYS A 1 72 ? 2.685 1.024 -2.415 1.00 75.69 72 CYS A O 1
ATOM 557 N N . GLY A 1 73 ? 1.368 -0.293 -1.127 1.00 76.69 73 GLY A N 1
ATOM 558 C CA . GLY A 1 73 ? 0.204 -0.242 -2.002 1.00 76.69 73 GLY A CA 1
ATOM 559 C C . GLY A 1 73 ? -0.364 1.172 -2.146 1.00 76.69 73 GLY A C 1
ATOM 560 O O . GLY A 1 73 ? -0.618 1.665 -3.235 1.00 76.69 73 GLY A O 1
ATOM 561 N N . LEU A 1 74 ? -0.464 1.895 -1.029 1.00 78.12 74 LEU A N 1
ATOM 562 C CA . LEU A 1 74 ? -1.019 3.248 -1.029 1.00 78.12 74 LEU A CA 1
ATOM 563 C C . LEU A 1 74 ? -0.122 4.287 -1.722 1.00 78.12 74 LEU A C 1
ATOM 565 O O . LEU A 1 74 ? -0.623 5.201 -2.369 1.00 78.12 74 LEU A O 1
ATOM 569 N N . VAL A 1 75 ? 1.197 4.203 -1.527 1.00 72.31 75 VAL A N 1
ATOM 570 C CA . VAL A 1 75 ? 2.132 5.282 -1.904 1.00 72.31 75 VAL A CA 1
ATOM 571 C C . VAL A 1 75 ? 2.897 4.983 -3.193 1.00 72.31 75 VAL A C 1
ATOM 573 O O . VAL A 1 75 ? 3.294 5.909 -3.898 1.00 72.31 75 VAL A O 1
ATOM 576 N N . TYR A 1 76 ? 3.141 3.706 -3.490 1.00 64.19 76 TYR A N 1
ATOM 577 C CA . TYR A 1 76 ? 4.063 3.289 -4.549 1.00 64.19 76 TYR A CA 1
ATOM 578 C C . TYR A 1 76 ? 3.441 2.350 -5.579 1.00 64.19 76 TYR A C 1
ATOM 580 O O . TYR A 1 76 ? 4.149 1.933 -6.498 1.00 64.19 76 TYR A O 1
ATOM 588 N N . GLU A 1 77 ? 2.165 1.990 -5.442 1.00 73.25 77 GLU A N 1
ATOM 589 C CA . GLU A 1 77 ? 1.542 1.081 -6.391 1.00 73.25 77 GLU A CA 1
ATOM 590 C C . GLU A 1 77 ? 1.295 1.770 -7.727 1.00 73.25 77 GLU A C 1
ATOM 592 O O . GLU A 1 77 ? 0.810 2.898 -7.821 1.00 73.25 77 GLU A O 1
ATOM 597 N N . ILE A 1 78 ? 1.713 1.066 -8.768 1.00 75.00 78 ILE A N 1
ATOM 598 C CA . ILE A 1 78 ? 1.554 1.438 -10.160 1.00 75.00 78 ILE A CA 1
ATOM 599 C C . ILE A 1 78 ? 0.518 0.474 -10.710 1.00 75.00 78 ILE A C 1
ATOM 601 O O . ILE A 1 78 ? 0.658 -0.735 -10.526 1.00 75.00 78 ILE A O 1
ATOM 605 N N . ASP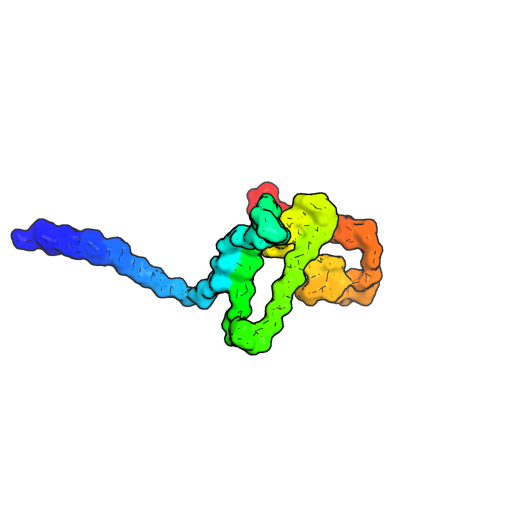 A 1 79 ? -0.466 0.993 -11.435 1.00 81.25 79 ASP A N 1
ATOM 606 C CA . ASP A 1 79 ? -1.356 0.171 -12.246 1.00 81.25 79 ASP A CA 1
ATOM 607 C C . ASP A 1 79 ? -0.521 -0.567 -13.306 1.00 81.25 79 ASP A C 1
ATOM 609 O O . ASP A 1 79 ? -0.107 0.008 -14.314 1.00 81.25 79 ASP A O 1
ATOM 613 N N . ALA A 1 80 ? -0.199 -1.833 -13.054 1.00 86.00 80 ALA A N 1
ATOM 614 C CA . ALA A 1 80 ? 0.610 -2.667 -13.934 1.00 86.00 80 ALA A CA 1
ATOM 615 C C . ALA A 1 80 ? 0.143 -4.132 -13.869 1.00 86.00 80 ALA A C 1
ATOM 617 O O . ALA A 1 80 ? -0.356 -4.574 -12.831 1.00 86.00 80 ALA A O 1
ATOM 618 N N . PRO A 1 81 ? 0.310 -4.915 -14.949 1.00 90.75 81 PRO A N 1
ATOM 619 C CA . PRO A 1 81 ? 0.728 -4.497 -16.292 1.00 90.75 81 PRO A CA 1
ATOM 620 C C . PRO A 1 81 ? -0.368 -3.693 -17.028 1.00 90.75 81 PRO A C 1
ATOM 622 O O . PRO A 1 81 ? -1.401 -3.349 -16.454 1.00 90.75 81 PRO A O 1
ATOM 625 N N . ALA A 1 82 ? -0.146 -3.355 -18.304 1.00 89.81 82 ALA A N 1
ATOM 626 C CA . ALA A 1 82 ? -1.170 -2.713 -19.131 1.00 89.81 82 ALA A CA 1
ATOM 627 C C . ALA A 1 82 ? -2.468 -3.547 -19.139 1.00 89.81 82 ALA A C 1
ATOM 629 O O . ALA A 1 82 ? -2.443 -4.741 -19.428 1.00 89.81 82 ALA A O 1
ATOM 630 N N . GLY A 1 83 ? -3.600 -2.912 -18.823 1.00 85.75 83 GLY A N 1
ATOM 631 C CA . GLY A 1 83 ? -4.896 -3.560 -18.596 1.00 85.75 83 GLY A CA 1
ATOM 632 C C . GLY A 1 83 ? -5.352 -3.567 -17.135 1.00 85.75 83 GLY A C 1
ATOM 633 O O . GLY A 1 83 ? -6.531 -3.812 -16.886 1.00 85.75 83 GLY A O 1
ATOM 634 N N . THR A 1 84 ? -4.464 -3.257 -16.186 1.00 83.75 84 THR A N 1
ATOM 635 C CA . THR A 1 84 ? -4.814 -3.046 -14.774 1.00 83.75 84 THR A CA 1
ATOM 636 C C . THR A 1 84 ? -5.214 -1.588 -14.538 1.00 83.75 84 THR A C 1
ATOM 638 O O . THR A 1 84 ? -4.494 -0.681 -14.949 1.00 83.75 84 THR A O 1
ATOM 641 N N . GLY A 1 85 ? -6.342 -1.352 -13.860 1.00 83.12 85 GLY A N 1
ATOM 642 C CA . GLY A 1 85 ? -6.764 -0.012 -13.433 1.00 83.12 85 GLY A CA 1
ATOM 643 C C . GLY A 1 85 ? -6.881 0.990 -14.588 1.00 83.12 85 GLY A C 1
ATOM 644 O O . GLY A 1 85 ? -7.631 0.769 -15.541 1.00 83.12 85 GLY A O 1
ATOM 645 N N . PHE A 1 86 ? -6.146 2.100 -14.499 1.00 80.75 86 PHE A N 1
ATOM 646 C CA . PHE A 1 86 ? -6.087 3.148 -15.523 1.00 80.75 86 PHE A CA 1
ATOM 647 C C . PHE A 1 86 ? -4.968 2.947 -16.555 1.00 80.75 86 PHE A C 1
ATOM 649 O O . PHE A 1 86 ? -4.893 3.699 -17.532 1.00 80.75 86 PHE A O 1
ATOM 656 N N . SER A 1 87 ? -4.103 1.946 -16.379 1.00 87.75 87 SER A N 1
ATOM 657 C CA . SER A 1 87 ? -3.035 1.644 -17.332 1.00 87.75 87 SER A CA 1
ATOM 658 C C . SER A 1 87 ? -3.569 0.870 -18.529 1.00 87.75 87 SER A C 1
ATOM 660 O O . SER A 1 87 ? -4.174 -0.190 -18.390 1.00 87.75 87 SER A O 1
ATOM 662 N N . TYR A 1 88 ? -3.305 1.364 -19.739 1.00 92.62 88 TYR A N 1
ATOM 663 C CA . TYR A 1 88 ? -3.770 0.756 -20.987 1.00 92.62 88 TYR A CA 1
ATOM 664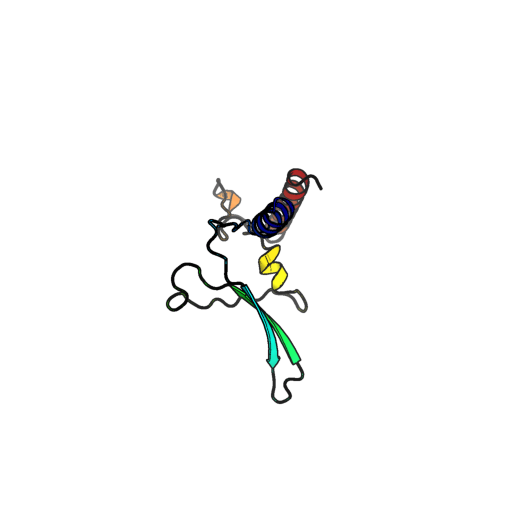 C C . TYR A 1 88 ? -2.662 0.690 -22.039 1.00 92.62 88 TYR A C 1
ATOM 666 O O . TYR A 1 88 ? -1.691 1.446 -22.000 1.00 92.62 88 TYR A O 1
ATOM 674 N N . SER A 1 89 ? -2.831 -0.218 -23.000 1.00 94.19 89 SER A N 1
ATOM 675 C CA . SER A 1 89 ? -2.006 -0.293 -24.203 1.00 94.19 89 SER A CA 1
ATOM 676 C C . SER A 1 89 ? -2.777 0.278 -25.391 1.00 94.19 89 SER A C 1
ATOM 678 O O . SER A 1 89 ? -3.983 0.079 -25.521 1.00 94.19 89 SER A O 1
ATOM 680 N N . THR A 1 90 ? -2.084 0.977 -26.287 1.00 96.38 90 THR A N 1
ATOM 681 C CA . THR A 1 90 ? -2.657 1.447 -27.559 1.00 96.38 90 THR A CA 1
ATOM 682 C C . THR A 1 90 ? -2.644 0.375 -28.652 1.00 96.38 90 THR A C 1
ATOM 684 O O . THR A 1 90 ? -3.219 0.586 -29.719 1.00 96.38 90 THR A O 1
ATOM 687 N N . THR A 1 91 ? -2.007 -0.772 -28.399 1.00 95.56 91 THR A N 1
ATOM 688 C CA . THR A 1 91 ? -1.939 -1.927 -29.306 1.00 95.56 91 THR A CA 1
ATOM 689 C C . THR A 1 91 ? -2.421 -3.200 -28.614 1.00 95.56 91 THR A C 1
ATOM 691 O O . THR A 1 91 ? -2.350 -3.312 -27.387 1.00 95.56 91 THR A O 1
ATOM 694 N N . LEU A 1 92 ? -2.894 -4.179 -29.392 1.00 92.31 92 LEU A N 1
ATOM 695 C CA . LEU A 1 92 ? -3.360 -5.458 -28.843 1.00 92.31 92 LEU A CA 1
ATOM 696 C C . LEU A 1 92 ? -2.203 -6.263 -28.248 1.00 92.31 92 LEU A C 1
ATOM 698 O O . LEU A 1 92 ? -2.355 -6.884 -27.202 1.00 92.31 92 LEU A O 1
ATOM 702 N N . GLU A 1 93 ? -1.030 -6.191 -28.870 1.00 92.38 93 GLU A N 1
ATOM 703 C CA . GLU A 1 93 ? 0.182 -6.876 -28.422 1.00 92.38 93 GLU A CA 1
ATOM 704 C C . GLU A 1 93 ? 0.671 -6.355 -27.069 1.00 92.38 93 GLU A C 1
ATOM 706 O O . GLU A 1 93 ? 1.257 -7.108 -26.303 1.00 92.38 93 GLU A O 1
ATOM 711 N N . GLY A 1 94 ? 0.417 -5.085 -26.732 1.00 88.69 94 GLY A N 1
ATOM 712 C CA . GLY A 1 94 ? 0.842 -4.533 -25.443 1.00 88.69 94 GLY A CA 1
ATOM 713 C C . GLY A 1 94 ? 0.055 -5.058 -24.238 1.00 88.69 94 GLY A C 1
ATOM 714 O O . GLY A 1 94 ? 0.436 -4.757 -23.111 1.00 88.69 94 GLY A O 1
ATOM 715 N N . TYR A 1 95 ? -1.003 -5.847 -24.459 1.00 92.12 95 TYR A N 1
ATOM 716 C CA . TYR A 1 95 ? -1.688 -6.612 -23.412 1.00 92.12 95 TYR A CA 1
ATOM 717 C C . TYR A 1 95 ? -1.117 -8.030 -23.223 1.00 92.12 95 TYR A C 1
ATOM 719 O O . TYR A 1 95 ? -1.469 -8.693 -22.251 1.00 92.12 95 TYR A O 1
ATOM 727 N N . ASP A 1 96 ? -0.245 -8.508 -24.120 1.00 93.31 96 ASP A N 1
ATOM 728 C CA . ASP A 1 96 ? 0.435 -9.801 -23.981 1.00 93.31 96 ASP A CA 1
ATOM 729 C C . ASP A 1 96 ? 1.671 -9.642 -23.080 1.00 93.31 96 ASP A C 1
ATOM 731 O O . ASP A 1 96 ? 2.743 -9.206 -23.508 1.00 93.31 96 ASP A O 1
ATOM 735 N N . VAL A 1 97 ? 1.486 -9.912 -21.786 1.00 89.06 97 VAL A N 1
ATOM 736 C CA . VAL A 1 97 ? 2.440 -9.581 -20.720 1.00 89.06 97 VAL A CA 1
ATOM 737 C C . VAL A 1 97 ? 2.804 -10.812 -19.891 1.00 89.06 97 VAL A C 1
ATOM 739 O O . VAL A 1 97 ? 1.947 -11.567 -19.440 1.00 89.06 97 VAL A O 1
ATOM 742 N N . SER A 1 98 ? 4.104 -11.003 -19.667 1.00 92.94 98 SER A N 1
ATOM 743 C CA . SER A 1 98 ? 4.672 -12.013 -18.763 1.00 92.94 98 SER A CA 1
ATOM 744 C C . SER A 1 98 ? 5.333 -11.348 -17.558 1.00 92.94 98 SER A C 1
ATOM 746 O O . SER A 1 98 ? 5.634 -10.155 -17.609 1.00 92.94 98 SER A O 1
ATOM 748 N N . ASP A 1 99 ? 5.648 -12.108 -16.507 1.00 91.25 99 ASP A N 1
ATOM 749 C CA . ASP A 1 99 ? 6.322 -11.582 -15.308 1.00 91.25 99 ASP A CA 1
ATOM 750 C C . ASP A 1 99 ? 7.608 -10.810 -15.649 1.00 91.25 99 ASP A C 1
ATOM 752 O O . ASP A 1 99 ? 7.851 -9.720 -15.130 1.00 91.25 99 ASP A O 1
ATOM 756 N N . THR A 1 100 ? 8.420 -11.338 -16.574 1.00 94.12 100 THR A N 1
ATOM 757 C CA . THR A 1 100 ? 9.662 -10.681 -17.014 1.00 94.12 100 THR A CA 1
ATOM 758 C C . THR A 1 100 ? 9.384 -9.385 -17.773 1.00 94.12 100 THR A C 1
ATOM 760 O O . THR A 1 100 ? 10.072 -8.388 -17.553 1.00 94.12 100 THR A O 1
ATOM 763 N N . LEU A 1 101 ? 8.375 -9.379 -18.649 1.00 91.44 101 LEU A N 1
ATOM 764 C CA . LEU A 1 101 ? 8.014 -8.195 -19.426 1.00 91.44 101 LEU A CA 1
ATOM 765 C C . LEU A 1 101 ? 7.405 -7.107 -18.534 1.00 91.44 101 LEU A C 1
ATOM 767 O O . LEU A 1 101 ? 7.802 -5.948 -18.633 1.00 91.44 101 LEU A O 1
ATOM 771 N N . SER A 1 102 ? 6.513 -7.490 -17.622 1.00 89.62 102 SER A N 1
ATOM 772 C CA . SER A 1 102 ? 5.909 -6.597 -16.635 1.00 89.62 102 SER A CA 1
ATOM 773 C C . SER A 1 102 ? 6.981 -5.956 -15.750 1.00 89.62 102 SER A C 1
ATOM 775 O O . SER A 1 102 ? 7.009 -4.738 -15.595 1.00 89.62 102 SER A O 1
ATOM 777 N N . ALA A 1 103 ? 7.937 -6.740 -15.237 1.00 86.44 103 ALA A N 1
ATOM 778 C CA . ALA A 1 103 ? 9.044 -6.206 -14.440 1.00 86.44 103 ALA A CA 1
ATOM 779 C C . ALA A 1 103 ? 9.922 -5.218 -15.231 1.00 86.44 103 ALA A C 1
ATOM 781 O O . ALA A 1 103 ? 10.300 -4.169 -14.703 1.00 86.44 103 ALA A O 1
ATOM 782 N N . ALA A 1 104 ? 10.216 -5.514 -16.502 1.00 93.38 104 ALA A N 1
ATOM 783 C CA . ALA A 1 104 ? 10.978 -4.617 -17.370 1.00 93.38 104 ALA A CA 1
ATOM 784 C C . ALA A 1 104 ? 10.229 -3.300 -17.640 1.00 93.38 104 ALA A C 1
ATOM 786 O O . ALA A 1 104 ? 10.821 -2.223 -17.570 1.00 93.38 104 ALA A O 1
ATOM 787 N N . GLN A 1 105 ? 8.920 -3.365 -17.891 1.00 92.06 105 GLN A N 1
ATOM 788 C CA . GLN A 1 105 ? 8.078 -2.185 -18.098 1.00 92.06 105 GLN A CA 1
ATOM 789 C C . GLN A 1 105 ? 7.984 -1.317 -16.835 1.00 92.06 105 GLN A C 1
ATOM 791 O O . GLN A 1 105 ? 8.138 -0.098 -16.925 1.00 92.06 105 GLN A O 1
ATOM 796 N N . THR A 1 106 ? 7.818 -1.924 -15.657 1.00 89.25 106 THR A N 1
ATOM 797 C CA . THR A 1 106 ? 7.817 -1.207 -14.372 1.00 89.25 106 THR A CA 1
ATOM 798 C C . THR A 1 106 ? 9.161 -0.528 -14.096 1.00 89.25 106 THR A C 1
ATOM 800 O O . THR A 1 106 ? 9.192 0.616 -13.643 1.00 89.25 106 THR A O 1
ATOM 803 N N . TYR A 1 107 ? 10.286 -1.179 -14.415 1.00 87.62 107 TYR A N 1
ATOM 804 C CA . TYR A 1 107 ? 11.611 -0.558 -14.309 1.00 87.62 107 TYR A CA 1
ATOM 805 C C . TYR A 1 107 ? 11.735 0.686 -15.203 1.00 87.62 107 TYR A C 1
ATOM 807 O O . TYR A 1 107 ? 12.165 1.746 -14.740 1.00 87.62 107 TYR A O 1
ATOM 815 N N . GLU A 1 108 ? 11.308 0.587 -16.465 1.00 92.94 108 GLU A N 1
ATOM 816 C CA . GLU A 1 108 ? 11.314 1.716 -17.402 1.00 92.94 108 GLU A CA 1
ATOM 817 C C . GLU A 1 108 ? 10.404 2.859 -16.947 1.00 92.94 108 GLU A C 1
ATOM 819 O O . GLU A 1 108 ? 10.770 4.032 -17.067 1.00 92.94 108 GLU A O 1
ATOM 824 N N . PHE A 1 109 ? 9.240 2.535 -16.384 1.00 89.69 109 PHE A N 1
ATOM 825 C CA . PHE A 1 109 ? 8.352 3.517 -15.772 1.00 89.69 109 PHE A CA 1
ATOM 826 C C . PHE A 1 109 ? 9.058 4.271 -14.637 1.00 89.69 109 PHE A C 1
ATOM 828 O O . PHE A 1 109 ? 9.139 5.499 -14.680 1.00 89.69 109 PHE A O 1
ATOM 835 N N . LEU A 1 110 ? 9.646 3.560 -13.668 1.00 86.06 110 LEU A N 1
ATOM 836 C CA . LEU A 1 110 ? 10.329 4.177 -12.523 1.00 86.06 110 LEU A CA 1
ATOM 837 C C . LEU A 1 110 ? 11.516 5.050 -12.950 1.00 86.06 110 LEU A C 1
ATOM 839 O O . LEU A 1 110 ? 11.762 6.102 -12.354 1.00 86.06 110 LEU A O 1
ATOM 843 N N . ARG A 1 111 ? 12.245 4.644 -13.995 1.00 85.81 111 ARG A N 1
ATOM 844 C CA . ARG A 1 111 ? 13.322 5.449 -14.587 1.00 85.81 111 ARG A CA 1
ATOM 845 C C . ARG A 1 111 ? 12.787 6.766 -15.154 1.00 85.81 111 ARG A C 1
ATOM 847 O O . ARG A 1 111 ? 13.313 7.822 -14.816 1.00 85.81 111 ARG A O 1
ATOM 854 N N . LYS A 1 112 ? 11.714 6.725 -15.950 1.00 88.38 112 LYS A N 1
ATOM 855 C CA . LYS A 1 112 ? 11.089 7.930 -16.528 1.00 88.38 112 LYS A CA 1
ATOM 856 C C . LYS A 1 112 ? 10.478 8.847 -15.469 1.00 88.38 112 LYS A C 1
ATOM 858 O O . LYS A 1 112 ? 10.561 10.066 -15.604 1.00 88.38 112 LYS A O 1
ATOM 863 N N . VAL A 1 113 ? 9.886 8.284 -14.414 1.00 81.81 113 VAL A N 1
ATOM 864 C CA . VAL A 1 113 ? 9.362 9.059 -13.277 1.00 81.81 113 VAL A CA 1
ATOM 865 C C . VAL A 1 113 ? 10.489 9.817 -12.584 1.00 81.81 113 VAL A C 1
ATOM 867 O O . VAL A 1 113 ? 10.363 11.019 -12.371 1.00 81.81 113 VAL A O 1
ATOM 870 N N . ARG A 1 114 ? 11.614 9.149 -12.297 1.00 80.00 114 ARG A N 1
ATOM 871 C CA . ARG A 1 114 ? 12.800 9.792 -11.710 1.00 80.00 114 ARG A CA 1
ATOM 872 C C . ARG A 1 114 ? 13.292 10.962 -12.562 1.00 80.00 114 ARG A C 1
ATOM 874 O O . ARG A 1 114 ? 13.464 12.058 -12.043 1.00 80.00 114 ARG A O 1
ATOM 881 N N . GLU A 1 115 ? 13.435 10.737 -13.868 1.00 89.19 115 GLU A N 1
ATOM 882 C CA . GLU A 1 115 ? 13.846 11.769 -14.830 1.00 89.19 115 GLU A CA 1
ATOM 883 C C . GLU A 1 115 ? 12.862 12.950 -14.882 1.00 89.19 115 GLU A C 1
ATOM 885 O O . GLU A 1 115 ? 13.283 14.099 -14.989 1.00 89.19 115 GLU A O 1
ATOM 890 N N . SER A 1 116 ? 11.556 12.691 -14.768 1.00 81.31 116 SER A N 1
ATOM 891 C CA . SER A 1 116 ? 10.514 13.728 -14.829 1.00 81.31 116 SER A CA 1
ATOM 892 C C . SER A 1 116 ? 10.394 14.548 -13.541 1.00 81.31 116 SER A C 1
ATOM 894 O O . SER A 1 116 ? 9.954 15.696 -13.580 1.00 81.31 116 SER A O 1
ATOM 896 N N . LEU A 1 117 ? 10.775 13.971 -12.399 1.00 73.31 117 LEU A N 1
ATOM 897 C CA . LEU A 1 117 ? 10.710 14.614 -11.084 1.00 73.31 117 LEU A CA 1
ATOM 898 C C . LEU A 1 117 ? 12.008 15.343 -10.692 1.00 73.31 117 LEU A C 1
ATOM 900 O O . LEU A 1 117 ? 12.085 15.863 -9.583 1.00 73.31 117 LEU A O 1
ATOM 904 N N . TYR A 1 118 ? 12.994 15.434 -11.594 1.00 56.56 118 TYR A N 1
ATOM 905 C CA . TYR A 1 118 ? 14.294 16.081 -11.357 1.00 56.56 118 TYR A CA 1
ATOM 906 C C . TYR A 1 118 ? 15.043 15.555 -10.111 1.00 56.56 118 TYR A C 1
ATOM 908 O O . TYR A 1 118 ? 15.660 16.341 -9.389 1.00 56.56 118 TYR A O 1
ATOM 916 N N . PHE A 1 119 ? 15.001 14.240 -9.864 1.00 52.44 119 PHE A N 1
ATOM 917 C CA . PHE A 1 119 ? 15.877 13.565 -8.893 1.00 52.44 119 PHE A CA 1
ATOM 918 C C . PHE A 1 119 ? 17.090 12.924 -9.568 1.00 52.44 119 PHE A C 1
ATOM 920 O O . PHE A 1 119 ? 16.914 12.296 -10.638 1.00 52.44 119 PHE A O 1
#

Sequence (119 aa):
MMLFYVFTLLLLSNVAASKSIINSLLLETGYIGVGELEAVQLFYYFIESERSPEDDPLVLWLTGGPGCSALCGLVYEIDAPAGTGFSYSTTLEGYDVSDTLSAAQTYEFLRKVRESLYF

Radius of gyration: 23.87 Å; chains: 1; bounding box: 39×69×54 Å

Foldseek 3Di:
DVVVVVVVVVVVVPPPPPPPPDPDFDKDKDWFQDDPVSPDIDIDIDTADPPDSVPDDDDDQDDDDPPDDSVCCVPPDDQDDAPRDPRHDPDPVSVVDDPVRRVVVVVVVVVVVCVVVVD

pLDDT: mean 81.09, std 14.49, range [46.84, 96.38]